Protein AF-A0A7K5PH58-F1 (afdb_monomer_lite)

Secondary structure (DSSP, 8-state):
--HHHHHHHHHHHHHHHHTTSHHHHHHHHHHHHHT-HHHHHIIIIITS-TT------GGG---HHHHHHHHHTT--HHHHHHHHHHHHHHHHHHHHHHS-TT---

Radius of gyration: 20.83 Å; chains: 1; bounding box: 38×34×70 Å

Foldseek 3Di:
DPPVVVVVVVVCVVVVVVPPPDVVVVVVVVVCVCVPPVNCCVQVPVLDPPPDDFDDDPLLDDDVVNLVVVVVVVDDPVNSVVSVVVSVVVVVVSVVVVDDPPRPD

InterPro domains:
  IPR020415 Interleukin-34 [PF15036] (19-105)
  IPR020415 Interleukin-34 [PR01938] (24-43)
  IPR020415 Interleukin-34 [PR01938] (48-66)
  IPR020415 Interleukin-34 [PR01938] (90-105)
  IPR020415 Interleukin-34 [PTHR28606] (1-105)
  IPR038328 Interleukin-34 superfamily [G3DSA:1.20.1250.80] (13-105)

Organism: NCBI:txid107208

Structure (mmCIF, N/CA/C/O backbone):
data_AF-A0A7K5PH58-F1
#
_entry.id   AF-A0A7K5PH58-F1
#
loop_
_atom_site.group_PDB
_atom_site.id
_atom_site.type_symbol
_atom_site.label_atom_id
_atom_site.label_alt_id
_atom_site.label_comp_id
_atom_site.label_asym_id
_atom_site.label_entity_id
_atom_site.label_seq_id
_atom_site.pdbx_PDB_ins_code
_atom_site.Cartn_x
_atom_site.Cartn_y
_atom_site.Cartn_z
_atom_site.occupancy
_atom_site.B_iso_or_equiv
_atom_site.auth_seq_id
_atom_site.auth_comp_id
_atom_site.auth_asym_id
_atom_site.auth_atom_id
_atom_site.pdbx_PDB_model_num
ATOM 1 N N . MET A 1 1 ? -12.203 18.026 51.870 1.00 50.50 1 MET A N 1
ATOM 2 C CA . MET A 1 1 ? -11.053 17.715 50.987 1.00 50.50 1 MET A CA 1
ATOM 3 C C . MET A 1 1 ? -11.442 16.857 49.762 1.00 50.50 1 MET A C 1
ATOM 5 O O . MET A 1 1 ? -10.628 16.077 49.297 1.00 50.50 1 MET A O 1
ATOM 9 N N . GLN A 1 2 ? -12.648 16.989 49.186 1.00 56.66 2 GLN A N 1
ATOM 10 C CA . GLN A 1 2 ? -13.080 16.166 48.029 1.00 56.66 2 GLN A CA 1
ATOM 11 C C . GLN A 1 2 ? -13.274 16.959 46.727 1.00 56.66 2 GLN A C 1
ATOM 13 O O . GLN A 1 2 ? -13.172 16.394 45.645 1.00 56.66 2 GLN A O 1
ATOM 18 N N . GLN A 1 3 ? -13.481 18.276 46.808 1.00 54.94 3 GLN A N 1
ATOM 19 C CA . GLN A 1 3 ? -13.825 19.103 45.645 1.00 54.94 3 GLN A CA 1
ATOM 20 C C . GLN A 1 3 ? -12.635 19.372 44.704 1.00 54.94 3 GLN A C 1
ATOM 22 O O . GLN A 1 3 ? -12.817 19.482 43.497 1.00 54.94 3 GLN A O 1
ATOM 27 N N . GLY A 1 4 ? -11.410 19.418 45.243 1.00 58.72 4 GLY A N 1
ATOM 28 C CA . GLY A 1 4 ? -10.192 19.640 44.453 1.00 58.72 4 GLY A CA 1
ATOM 29 C C . GLY A 1 4 ? -9.785 18.435 43.601 1.00 58.72 4 GLY A C 1
ATOM 30 O O . GLY A 1 4 ? -9.322 18.608 42.480 1.00 58.72 4 GLY A O 1
ATOM 31 N N . TYR A 1 5 ? -10.026 17.212 44.085 1.00 66.12 5 TYR A N 1
ATOM 32 C CA . TYR A 1 5 ? -9.691 15.987 43.350 1.00 66.12 5 TYR A CA 1
ATOM 33 C C . TYR A 1 5 ? -10.565 15.794 42.110 1.00 66.12 5 TYR A C 1
ATOM 35 O O . TYR A 1 5 ? -10.058 15.378 41.075 1.00 66.12 5 TYR A O 1
ATOM 43 N N . ALA A 1 6 ? -11.851 16.150 42.183 1.00 70.50 6 ALA A N 1
ATOM 44 C CA . ALA A 1 6 ? -12.752 16.083 41.034 1.00 70.50 6 ALA A CA 1
ATOM 45 C C . ALA A 1 6 ? -12.327 17.049 39.914 1.00 70.50 6 ALA A C 1
ATOM 47 O O . ALA A 1 6 ? -12.325 16.676 38.745 1.00 70.50 6 ALA A O 1
ATOM 48 N N . ALA A 1 7 ? -11.898 18.264 40.272 1.00 71.94 7 ALA A N 1
ATOM 49 C CA . ALA A 1 7 ? -11.387 19.234 39.307 1.00 71.94 7 ALA A CA 1
ATOM 50 C C . ALA A 1 7 ? -10.081 18.755 38.652 1.00 71.94 7 ALA A C 1
ATOM 52 O O . ALA A 1 7 ? -9.943 18.833 37.435 1.00 71.94 7 ALA A O 1
ATOM 53 N N . VAL A 1 8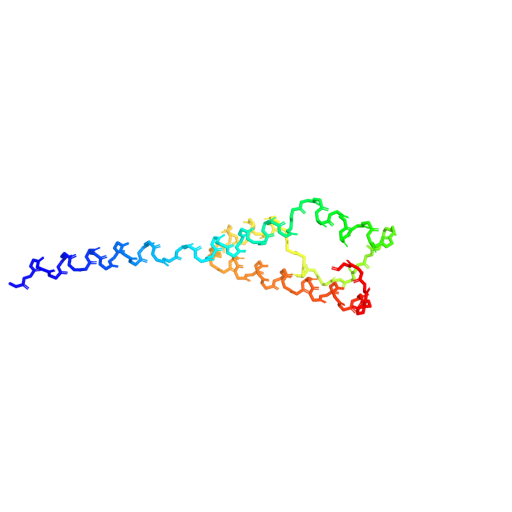 ? -9.156 18.193 39.438 1.00 74.62 8 VAL A N 1
ATOM 54 C CA . VAL A 1 8 ? -7.898 17.628 38.922 1.00 74.62 8 VAL A CA 1
ATOM 55 C C . VAL A 1 8 ? -8.158 16.430 38.004 1.00 74.62 8 VAL A C 1
ATOM 57 O O . VAL A 1 8 ? -7.562 16.347 36.936 1.00 74.62 8 VAL A O 1
ATOM 60 N N . LEU A 1 9 ? -9.085 15.539 38.364 1.00 75.25 9 LEU A N 1
ATOM 61 C CA . LEU A 1 9 ? -9.471 14.401 37.524 1.00 75.25 9 LEU A CA 1
ATOM 62 C C . LEU A 1 9 ? -10.146 14.844 36.221 1.00 75.25 9 LEU A C 1
ATOM 64 O O . LEU A 1 9 ? -9.836 14.288 35.173 1.00 75.25 9 LEU A O 1
ATOM 68 N N . CYS A 1 10 ? -11.005 15.867 36.253 1.00 71.00 10 CYS A N 1
ATOM 69 C CA . CYS A 1 10 ? -11.586 16.448 35.040 1.00 71.00 10 CYS A CA 1
ATOM 70 C C . CYS A 1 10 ? -10.519 17.077 34.140 1.00 71.00 10 CYS A C 1
ATOM 72 O O . CYS A 1 10 ? -10.543 16.865 32.934 1.00 71.00 10 CYS A O 1
ATOM 74 N N . VAL A 1 11 ? -9.563 17.815 34.708 1.00 70.88 11 VAL A N 1
ATOM 75 C CA . VAL A 1 11 ? -8.471 18.425 33.936 1.00 70.88 11 VAL A CA 1
ATOM 76 C C . VAL A 1 11 ? -7.574 17.351 33.319 1.00 70.88 11 VAL A C 1
ATOM 78 O O . VAL A 1 11 ? -7.236 17.450 32.145 1.00 70.88 11 VAL A O 1
ATOM 81 N N . LEU A 1 12 ? -7.247 16.287 34.057 1.00 68.69 12 LEU A N 1
ATOM 82 C CA . LEU A 1 12 ? -6.479 15.156 33.529 1.00 68.69 12 LEU A CA 1
ATOM 83 C C . LEU A 1 12 ? -7.251 14.372 32.460 1.00 68.69 12 LEU A C 1
ATOM 85 O O . LEU A 1 12 ? -6.652 13.946 31.478 1.00 68.69 12 LEU A O 1
ATOM 89 N N . ALA A 1 13 ? -8.568 14.214 32.610 1.00 67.94 13 ALA A N 1
ATOM 90 C CA . ALA A 1 13 ? -9.412 13.567 31.609 1.00 67.94 13 ALA A CA 1
ATOM 91 C C . ALA A 1 13 ? -9.521 14.401 30.323 1.00 67.94 13 ALA A C 1
ATOM 93 O O . ALA A 1 13 ? -9.418 13.848 29.234 1.00 67.94 13 ALA A O 1
ATOM 94 N N . VAL A 1 14 ? -9.670 15.725 30.437 1.00 62.28 14 VAL A N 1
ATOM 95 C CA . VAL A 1 14 ? -9.728 16.647 29.289 1.00 62.28 14 VAL A CA 1
ATOM 96 C C . VAL A 1 14 ? -8.371 16.730 28.583 1.00 62.28 14 VAL A C 1
ATOM 98 O O . VAL A 1 14 ? -8.311 16.610 27.364 1.00 62.28 14 VAL A O 1
ATOM 101 N N . LEU A 1 15 ? -7.268 16.847 29.328 1.00 58.12 15 LEU A N 1
ATOM 102 C CA . LEU A 1 15 ? -5.917 16.865 28.751 1.00 58.12 15 LEU A CA 1
ATOM 103 C C . LEU A 1 15 ? -5.516 15.510 28.148 1.00 58.12 15 LEU A C 1
ATOM 105 O O . LEU A 1 15 ? -4.848 15.471 27.118 1.00 58.12 15 LEU A O 1
ATOM 109 N N . GLY A 1 16 ? -5.940 14.399 28.755 1.00 56.94 16 GLY A N 1
ATOM 110 C CA . GLY A 1 16 ? -5.709 13.053 28.226 1.00 56.94 16 GLY A CA 1
ATOM 111 C C . GLY A 1 16 ? -6.487 12.762 26.940 1.00 56.94 16 GLY A C 1
ATOM 112 O O . GLY A 1 16 ? -6.013 11.989 26.110 1.00 56.94 16 GLY A O 1
ATOM 113 N N . LEU A 1 17 ? -7.647 13.402 26.747 1.00 53.12 17 LEU A N 1
ATOM 114 C CA . LEU A 1 17 ? -8.467 13.255 25.541 1.00 53.12 17 LEU A CA 1
ATOM 115 C C . LEU A 1 17 ? -7.890 14.036 24.346 1.00 53.12 17 LEU A C 1
ATOM 117 O O . LEU A 1 17 ? -7.935 13.547 2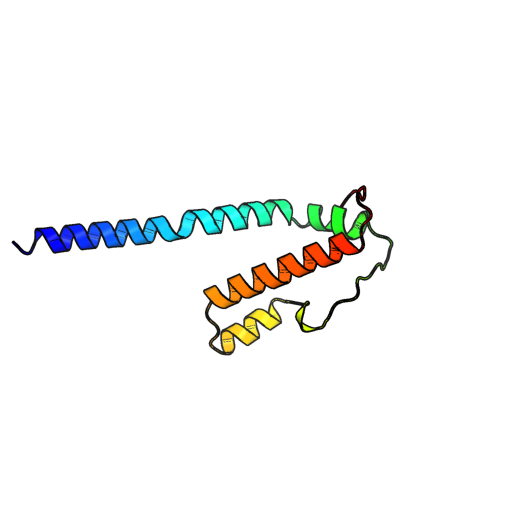3.221 1.00 53.12 17 LEU A O 1
ATOM 121 N N . GLU A 1 18 ? -7.287 15.202 24.596 1.00 48.66 18 GLU A N 1
ATOM 122 C CA . GLU A 1 18 ? -6.634 16.036 23.571 1.00 48.66 18 GLU A CA 1
ATOM 123 C C . GLU A 1 18 ? -5.261 15.482 23.135 1.00 48.66 18 GLU A C 1
ATOM 125 O O . GLU A 1 18 ? -4.853 15.627 21.983 1.00 48.66 18 GLU A O 1
ATOM 130 N N . ALA A 1 19 ? -4.539 14.795 24.028 1.00 50.72 19 ALA A N 1
ATOM 131 C CA . ALA A 1 19 ? -3.186 14.302 23.753 1.00 50.72 19 ALA A CA 1
ATOM 132 C C . ALA A 1 19 ? -3.124 12.990 22.940 1.00 50.72 19 ALA A C 1
ATOM 134 O O . ALA A 1 19 ? -2.050 12.619 22.467 1.00 50.72 19 ALA A O 1
ATOM 135 N N . ALA A 1 20 ? -4.242 12.279 22.760 1.00 50.78 20 ALA A N 1
ATOM 136 C CA . ALA A 1 20 ? -4.247 10.929 22.182 1.00 50.78 20 ALA A CA 1
ATOM 137 C C . ALA A 1 20 ? -4.429 10.863 20.650 1.00 50.78 20 ALA A C 1
ATOM 139 O O . ALA A 1 20 ? -4.352 9.779 20.080 1.00 50.78 20 ALA A O 1
ATOM 140 N N . ALA A 1 21 ? -4.660 11.987 19.964 1.00 53.84 21 ALA A N 1
ATOM 141 C CA . ALA A 1 21 ? -4.982 12.008 18.530 1.00 53.84 21 ALA A CA 1
ATOM 142 C C . ALA A 1 21 ? -4.016 12.748 17.568 1.00 53.84 21 ALA A C 1
ATOM 144 O O . ALA A 1 21 ? -4.083 12.451 16.370 1.00 53.84 21 ALA A O 1
ATOM 145 N N . PRO A 1 22 ? -3.130 13.686 17.977 1.00 59.16 22 PRO A N 1
ATOM 146 C CA . PRO A 1 22 ? -2.409 14.497 16.992 1.00 59.16 22 PRO A CA 1
ATOM 147 C C . PRO A 1 22 ? -1.349 13.703 16.208 1.00 59.16 22 PRO A C 1
ATOM 149 O O . PRO A 1 22 ? -1.224 13.894 14.999 1.00 59.16 22 PRO A O 1
ATOM 152 N N . GLY A 1 23 ? -0.648 12.759 16.848 1.00 72.31 23 GLY A N 1
ATOM 153 C CA . GLY A 1 23 ? 0.456 12.026 16.210 1.00 72.31 23 GLY A CA 1
ATOM 154 C C . GLY A 1 23 ? 0.023 11.051 15.105 1.00 72.31 23 GLY A C 1
ATOM 155 O O . GLY A 1 23 ? 0.649 10.988 14.050 1.00 72.31 2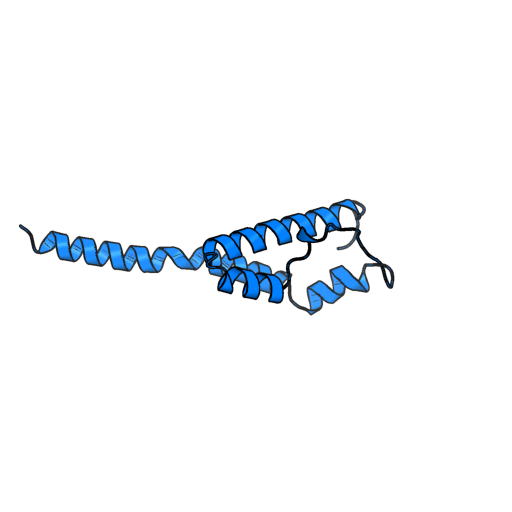3 GLY A O 1
ATOM 156 N N . GLU A 1 24 ? -1.074 10.310 15.297 1.00 81.44 24 GLU A N 1
ATOM 157 C CA . GLU A 1 24 ? -1.552 9.337 14.296 1.00 81.44 24 GLU A CA 1
ATOM 158 C C . GLU A 1 24 ? -2.084 10.027 13.029 1.00 81.44 24 GLU A C 1
ATOM 160 O O . GLU A 1 24 ? -1.846 9.578 11.902 1.00 81.44 24 GLU A O 1
ATOM 165 N N . CYS A 1 25 ? -2.780 11.154 13.198 1.00 87.31 25 CYS A N 1
ATOM 166 C CA . CYS A 1 25 ? -3.276 11.959 12.086 1.00 87.31 25 CYS A CA 1
ATOM 167 C C . CYS A 1 25 ? -2.129 12.610 11.302 1.00 87.31 25 CYS A C 1
ATOM 169 O O . CYS A 1 25 ? -2.183 12.672 10.077 1.00 87.31 25 CYS A O 1
ATOM 171 N N . GLU A 1 26 ? -1.070 13.055 11.979 1.00 91.75 26 GLU A N 1
ATOM 172 C CA . GLU A 1 26 ? 0.119 13.601 11.321 1.00 91.75 26 GLU A CA 1
ATOM 173 C C . GLU A 1 26 ? 0.835 12.537 10.473 1.00 91.75 26 GLU A C 1
ATOM 175 O O . GLU A 1 26 ? 1.131 12.770 9.300 1.00 91.75 26 GLU A O 1
ATOM 180 N N . LEU A 1 27 ? 1.015 11.326 11.012 1.00 88.44 27 LEU A N 1
ATOM 181 C CA . LEU A 1 27 ? 1.596 10.201 10.270 1.00 88.44 27 LEU A CA 1
ATOM 182 C C . LEU A 1 27 ? 0.752 9.807 9.054 1.00 88.44 27 LEU A C 1
ATOM 184 O O . LEU A 1 27 ? 1.281 9.604 7.958 1.00 88.44 27 LEU A O 1
ATOM 188 N N . THR A 1 28 ? -0.568 9.716 9.215 1.00 89.81 28 THR A N 1
ATOM 189 C CA . THR A 1 28 ? -1.452 9.380 8.090 1.00 89.81 28 THR A CA 1
ATOM 190 C C . THR A 1 28 ? -1.520 10.499 7.052 1.00 89.81 28 THR A C 1
ATOM 192 O O . THR A 1 28 ? -1.622 10.200 5.863 1.00 89.81 28 THR A O 1
ATOM 195 N N . ARG A 1 29 ? -1.356 11.766 7.450 1.00 93.75 29 ARG A N 1
ATOM 196 C CA . ARG A 1 29 ? -1.221 12.901 6.527 1.00 93.75 29 ARG A CA 1
ATOM 197 C C . ARG A 1 29 ? 0.061 12.822 5.699 1.00 93.75 29 ARG A C 1
ATOM 199 O O . ARG A 1 29 ? 0.004 12.992 4.485 1.00 93.75 29 ARG A O 1
ATOM 206 N N . LEU A 1 30 ? 1.194 12.479 6.315 1.00 93.94 30 LEU A N 1
ATOM 207 C CA . LEU A 1 30 ? 2.444 12.240 5.583 1.00 93.94 30 LEU A CA 1
ATOM 208 C C . LEU A 1 30 ? 2.275 11.127 4.540 1.00 93.94 30 LEU A C 1
ATOM 210 O O . LEU A 1 30 ? 2.705 11.272 3.395 1.00 93.94 30 LEU A O 1
ATOM 214 N N . LEU A 1 31 ? 1.608 10.030 4.912 1.00 94.31 31 LEU A N 1
ATOM 215 C CA . LEU A 1 31 ? 1.291 8.953 3.974 1.00 94.31 31 LEU A CA 1
ATOM 216 C C . LEU A 1 31 ? 0.342 9.418 2.871 1.00 94.31 31 LEU A C 1
ATOM 218 O O . LEU A 1 31 ? 0.559 9.073 1.714 1.00 94.31 31 LEU A O 1
ATOM 222 N N . GLN A 1 32 ? -0.673 10.219 3.194 1.00 95.69 32 GLN A N 1
ATOM 223 C CA . GLN A 1 32 ? -1.593 10.781 2.209 1.00 95.69 32 GLN A CA 1
ATOM 224 C C . GLN A 1 32 ? -0.848 11.607 1.157 1.00 95.69 32 GLN A C 1
ATOM 226 O O . GLN A 1 32 ? -1.121 11.443 -0.031 1.00 95.69 32 GLN A O 1
ATOM 231 N N . ASP A 1 33 ? 0.123 12.424 1.570 1.00 95.75 33 ASP A N 1
ATOM 232 C CA . ASP A 1 33 ? 0.936 13.242 0.668 1.00 95.75 33 ASP A CA 1
ATOM 233 C C . ASP A 1 33 ? 1.885 12.397 -0.197 1.00 95.75 33 ASP A C 1
ATOM 235 O O . ASP A 1 33 ? 2.051 12.657 -1.389 1.00 95.75 33 ASP A O 1
ATOM 239 N N . LYS A 1 34 ? 2.472 11.332 0.361 1.00 95.94 34 LYS A N 1
ATOM 240 C CA . LYS A 1 34 ? 3.343 10.411 -0.394 1.00 95.94 34 LYS A CA 1
ATOM 241 C C . LYS A 1 34 ? 2.573 9.477 -1.328 1.00 95.94 34 LYS A C 1
ATOM 243 O O . LYS A 1 34 ? 3.095 9.096 -2.373 1.00 95.94 34 LYS A O 1
ATOM 248 N N . LEU A 1 35 ? 1.339 9.125 -0.974 1.00 96.81 35 LEU A N 1
ATOM 249 C CA . LEU A 1 35 ? 0.478 8.194 -1.706 1.00 96.81 35 LEU A CA 1
ATOM 250 C C . LEU A 1 35 ? -0.611 8.910 -2.517 1.00 96.81 35 LEU A C 1
ATOM 252 O O . LEU A 1 35 ? -1.618 8.297 -2.895 1.00 96.81 35 LEU A O 1
ATOM 256 N N . GLN A 1 36 ? -0.418 10.191 -2.835 1.00 97.88 36 GLN A N 1
ATOM 257 C CA . GLN A 1 36 ? -1.270 10.892 -3.792 1.00 97.88 36 GLN A CA 1
ATOM 258 C C . GLN A 1 36 ? -1.324 10.136 -5.126 1.00 97.88 36 GLN A C 1
ATOM 260 O O . GLN A 1 36 ? -0.412 9.389 -5.493 1.00 97.88 36 GLN A O 1
ATOM 265 N N . TYR A 1 37 ? -2.430 10.301 -5.853 1.00 97.94 37 TYR A N 1
ATOM 266 C CA . TYR A 1 37 ? -2.674 9.557 -7.090 1.00 97.94 37 TYR A CA 1
ATOM 267 C C . TYR A 1 37 ? -1.537 9.721 -8.106 1.00 97.94 37 TYR A C 1
ATOM 269 O O . TYR A 1 37 ? -1.074 8.725 -8.654 1.00 97.94 37 TYR A O 1
ATOM 277 N N . GLU A 1 38 ? -1.046 10.944 -8.306 1.00 98.00 38 GLU A N 1
ATOM 278 C CA . GLU A 1 38 ? 0.035 11.230 -9.256 1.00 98.00 38 GLU A CA 1
ATOM 279 C C . GLU A 1 38 ? 1.340 10.517 -8.885 1.00 98.00 38 GLU A C 1
ATOM 281 O O . GLU A 1 38 ? 1.998 9.940 -9.752 1.00 98.00 38 GLU A O 1
ATOM 286 N N . MET A 1 39 ? 1.672 10.475 -7.590 1.00 98.12 39 MET A N 1
ATOM 287 C CA . MET A 1 39 ? 2.842 9.756 -7.081 1.00 98.12 39 MET A CA 1
ATOM 288 C C . MET A 1 39 ? 2.699 8.254 -7.329 1.00 98.12 39 MET A C 1
ATOM 290 O O . MET A 1 39 ? 3.591 7.633 -7.907 1.00 98.12 39 MET A O 1
ATOM 294 N N . ARG A 1 40 ? 1.542 7.670 -6.990 1.00 97.94 40 ARG A N 1
ATOM 295 C CA . ARG A 1 40 ? 1.267 6.249 -7.256 1.00 97.94 40 ARG A CA 1
ATOM 296 C C . ARG A 1 40 ? 1.312 5.927 -8.747 1.00 97.94 40 ARG A C 1
ATOM 298 O O . ARG A 1 40 ? 1.900 4.924 -9.128 1.00 97.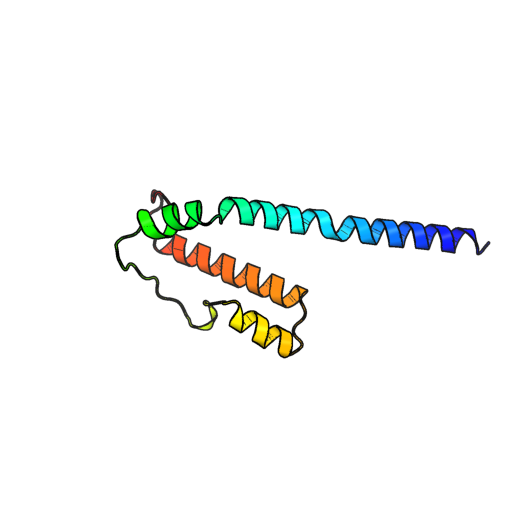94 40 ARG A O 1
ATOM 305 N N . LEU A 1 41 ? 0.740 6.776 -9.597 1.00 98.31 41 LEU A N 1
ATOM 306 C CA . LEU A 1 41 ? 0.743 6.579 -11.045 1.00 98.31 41 LEU A CA 1
ATOM 307 C C . LEU A 1 41 ? 2.169 6.609 -11.613 1.00 98.31 41 LEU A C 1
ATOM 309 O O . LEU A 1 41 ? 2.543 5.751 -12.410 1.00 98.31 41 LEU A O 1
ATOM 313 N N . LYS A 1 42 ? 2.987 7.570 -11.181 1.00 97.94 42 LYS A N 1
ATOM 314 C CA . LYS A 1 42 ? 4.374 7.691 -11.630 1.00 97.94 42 LYS A CA 1
ATOM 315 C C . LYS A 1 42 ? 5.214 6.490 -11.193 1.00 97.94 42 LYS A C 1
ATOM 317 O O . LYS A 1 42 ? 5.767 5.797 -12.042 1.00 97.94 42 LYS A O 1
ATOM 322 N N . TYR A 1 43 ? 5.274 6.227 -9.890 1.00 97.75 43 TYR A N 1
ATOM 323 C CA . TYR A 1 43 ? 6.201 5.242 -9.338 1.00 97.75 43 TYR A CA 1
ATOM 324 C C . TYR A 1 43 ? 5.709 3.800 -9.484 1.00 97.75 43 TYR A C 1
ATOM 326 O O . TYR A 1 43 ? 6.532 2.922 -9.693 1.00 97.75 43 TYR A O 1
ATOM 334 N N . MET A 1 44 ? 4.400 3.529 -9.441 1.00 97.69 44 MET A N 1
ATOM 335 C CA . MET A 1 44 ? 3.862 2.155 -9.478 1.00 97.69 44 MET A CA 1
ATOM 336 C C . MET A 1 44 ? 3.259 1.749 -10.831 1.00 97.69 44 MET A C 1
ATOM 338 O O . MET A 1 44 ? 2.794 0.622 -10.970 1.00 97.69 44 MET A O 1
ATOM 342 N N . LYS A 1 45 ? 3.240 2.642 -11.832 1.00 97.56 45 LYS A N 1
ATOM 343 C CA . LYS A 1 45 ? 2.797 2.309 -13.199 1.00 97.56 45 LYS A CA 1
ATOM 344 C C . LYS A 1 45 ? 3.809 2.724 -14.260 1.00 97.56 45 LYS A C 1
ATOM 346 O O . LYS A 1 45 ? 4.246 1.875 -15.018 1.00 97.56 45 LYS A O 1
ATOM 351 N N . HIS A 1 46 ? 4.186 4.001 -14.337 1.00 98.06 46 HIS A N 1
ATOM 352 C CA . HIS A 1 46 ? 5.047 4.475 -15.435 1.00 98.06 46 HIS A CA 1
ATOM 353 C C . HIS A 1 46 ? 6.476 3.928 -15.380 1.00 98.06 46 HIS A C 1
ATOM 355 O O . HIS A 1 46 ? 7.110 3.786 -16.419 1.00 98.06 46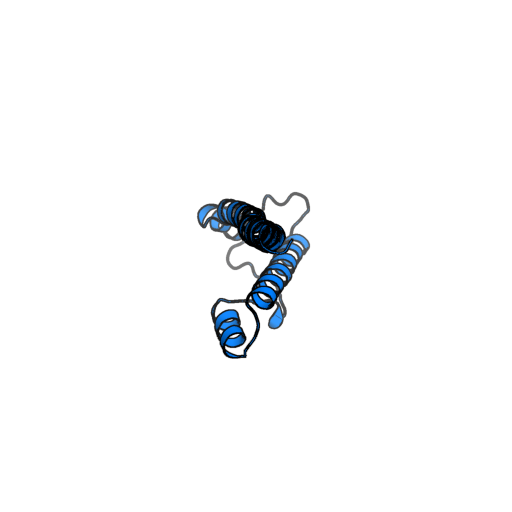 HIS A O 1
ATOM 361 N N . TYR A 1 47 ? 6.986 3.643 -14.183 1.00 98.06 47 TYR A N 1
ATOM 362 C CA . TYR A 1 47 ? 8.325 3.079 -14.000 1.00 98.06 47 TYR A CA 1
ATOM 363 C C . TYR A 1 47 ? 8.362 1.549 -14.077 1.00 98.06 47 TYR A C 1
ATOM 365 O O . TYR A 1 47 ? 9.440 0.969 -14.043 1.00 98.06 47 TYR A O 1
ATOM 373 N N . PHE A 1 48 ? 7.207 0.900 -14.224 1.00 97.94 48 PHE A N 1
ATOM 374 C CA . PHE A 1 48 ? 7.103 -0.545 -14.387 1.00 97.94 48 PHE A CA 1
ATOM 375 C C . PHE A 1 48 ? 6.789 -0.909 -15.847 1.00 97.94 48 PHE A C 1
ATOM 377 O O . PHE A 1 48 ? 6.170 -0.115 -16.561 1.00 97.94 48 PHE A O 1
ATOM 384 N N . PRO A 1 49 ? 7.178 -2.111 -16.313 1.00 97.56 49 PRO A N 1
ATOM 385 C CA . PRO A 1 49 ? 6.731 -2.621 -17.604 1.00 97.56 49 PRO A CA 1
ATOM 386 C C . PRO A 1 49 ? 5.200 -2.683 -17.702 1.00 97.56 49 PRO A C 1
ATOM 388 O O . PRO A 1 49 ? 4.501 -2.866 -16.702 1.00 97.56 49 PRO A O 1
ATOM 391 N N . ILE A 1 50 ? 4.676 -2.565 -18.925 1.00 97.38 50 ILE A N 1
ATOM 392 C CA . ILE A 1 50 ? 3.239 -2.716 -19.189 1.00 97.38 50 ILE A CA 1
ATOM 393 C C . ILE A 1 50 ? 2.797 -4.118 -18.745 1.00 97.38 50 ILE A C 1
ATOM 395 O O . ILE A 1 50 ? 3.481 -5.099 -19.027 1.00 97.38 50 ILE A O 1
ATOM 399 N N . ASP A 1 51 ? 1.673 -4.181 -18.027 1.00 96.88 51 ASP A N 1
ATOM 400 C CA . ASP A 1 51 ? 1.079 -5.402 -17.463 1.00 96.88 51 ASP A CA 1
ATOM 401 C C . ASP A 1 51 ? 1.998 -6.197 -16.517 1.00 96.88 51 ASP A C 1
ATOM 403 O O . ASP A 1 51 ? 1.806 -7.393 -16.298 1.00 96.88 51 ASP A O 1
ATOM 407 N N . TYR A 1 52 ? 2.984 -5.533 -15.906 1.00 97.06 52 TYR A N 1
ATOM 408 C CA . TYR A 1 52 ? 3.798 -6.143 -14.862 1.00 97.06 52 TYR A CA 1
ATOM 409 C C . TYR A 1 52 ? 2.955 -6.494 -13.626 1.00 97.06 52 TYR A C 1
ATOM 411 O O . TYR A 1 52 ? 2.179 -5.678 -13.124 1.00 97.06 52 TYR A O 1
ATOM 419 N N . THR A 1 53 ? 3.145 -7.705 -13.098 1.00 96.62 53 THR A N 1
ATOM 420 C CA . THR A 1 53 ? 2.425 -8.212 -11.920 1.00 96.62 53 THR A CA 1
ATOM 421 C C . THR A 1 53 ? 3.380 -8.818 -10.902 1.00 96.62 53 THR A C 1
ATOM 423 O O . THR A 1 53 ? 4.340 -9.488 -11.281 1.00 96.62 53 THR A O 1
ATOM 426 N N . VAL A 1 54 ? 3.053 -8.676 -9.617 1.00 95.44 54 VAL A N 1
ATOM 427 C CA . VAL A 1 54 ? 3.760 -9.325 -8.505 1.00 95.44 54 VAL A CA 1
ATOM 428 C C . VAL A 1 54 ? 2.882 -10.430 -7.924 1.00 95.44 54 VAL A C 1
ATOM 430 O O . VAL A 1 54 ? 1.693 -10.224 -7.689 1.00 95.44 54 VAL A O 1
ATOM 433 N N . GLN A 1 55 ? 3.468 -11.606 -7.697 1.00 95.31 55 GLN A N 1
ATOM 434 C CA . GLN A 1 55 ? 2.770 -12.744 -7.097 1.00 95.31 55 GLN A CA 1
ATOM 435 C C . GLN A 1 55 ? 2.651 -12.564 -5.580 1.00 95.31 55 GLN A C 1
ATOM 437 O O . GLN A 1 55 ? 3.667 -12.403 -4.891 1.00 95.31 55 GLN A O 1
ATOM 442 N N . VAL A 1 56 ? 1.414 -12.629 -5.084 1.00 95.12 56 VAL A N 1
ATOM 443 C CA . VAL A 1 56 ? 1.039 -12.456 -3.674 1.00 95.12 56 VAL A CA 1
ATOM 444 C C . VAL A 1 56 ? 0.009 -13.508 -3.260 1.00 95.12 56 VAL A C 1
ATOM 446 O O . VAL A 1 56 ? -0.752 -14.012 -4.089 1.00 95.12 56 VAL A O 1
ATOM 449 N N . GLN A 1 57 ? -0.022 -13.833 -1.976 1.00 95.19 57 GLN A N 1
ATOM 450 C CA . GLN A 1 57 ? -1.050 -14.644 -1.339 1.00 95.19 57 GLN A CA 1
ATOM 451 C C . GLN A 1 57 ? -2.359 -13.858 -1.235 1.00 95.19 57 GLN A C 1
ATOM 453 O O . GLN A 1 57 ? -2.392 -12.626 -1.279 1.00 95.19 57 GLN A O 1
ATOM 458 N N . TYR A 1 58 ? -3.466 -14.579 -1.089 1.00 95.69 58 TYR A N 1
ATOM 459 C CA . TYR A 1 58 ? -4.792 -13.971 -1.069 1.00 95.69 58 TYR A CA 1
ATOM 460 C C . TYR A 1 58 ? -4.966 -12.997 0.109 1.00 95.69 58 TYR A C 1
ATOM 462 O O . TYR A 1 58 ? -5.541 -11.918 -0.040 1.00 95.69 58 TYR A O 1
ATOM 470 N N . GLU A 1 59 ? -4.414 -13.350 1.267 1.00 94.19 59 GLU A N 1
ATOM 471 C CA . GLU A 1 59 ? -4.468 -12.583 2.512 1.00 94.19 59 GLU A CA 1
ATOM 472 C C . GLU A 1 59 ? -3.642 -11.289 2.454 1.00 94.19 59 GLU A C 1
ATOM 474 O O . GLU A 1 59 ? -3.907 -10.358 3.214 1.00 94.19 59 GLU A O 1
ATOM 479 N N . GLU A 1 60 ? -2.690 -11.193 1.522 1.00 94.56 60 GLU A N 1
ATOM 480 C CA . GLU A 1 60 ? -1.865 -9.998 1.304 1.00 94.56 60 GLU A CA 1
ATOM 481 C C . GLU A 1 60 ? -2.624 -8.905 0.526 1.00 94.56 60 GLU A C 1
ATOM 483 O O . GLU A 1 60 ? -2.145 -7.780 0.384 1.00 94.56 60 GLU A O 1
ATOM 488 N N . VAL A 1 61 ? -3.839 -9.199 0.044 1.00 97.00 61 VAL A N 1
ATOM 489 C CA . VAL A 1 61 ? -4.686 -8.248 -0.683 1.00 97.00 61 VAL A CA 1
ATOM 490 C C . VAL A 1 61 ? -5.788 -7.703 0.225 1.00 97.00 61 VAL A C 1
ATOM 492 O O . VAL A 1 61 ? -6.877 -8.269 0.348 1.00 97.00 61 VAL A O 1
ATOM 495 N N . LEU A 1 62 ? -5.539 -6.532 0.812 1.00 97.94 62 LEU A N 1
ATOM 496 C CA . LEU A 1 62 ? -6.501 -5.840 1.672 1.00 97.94 62 LEU A CA 1
ATOM 497 C C . LEU A 1 62 ? -7.224 -4.706 0.928 1.00 97.94 62 LEU A C 1
ATOM 499 O O . LEU A 1 62 ? -6.644 -3.666 0.622 1.00 97.94 62 LEU A O 1
ATOM 503 N N . ARG A 1 63 ? -8.522 -4.888 0.657 1.00 97.94 63 ARG A N 1
ATOM 504 C CA . ARG A 1 63 ? -9.396 -3.896 0.003 1.00 97.94 63 ARG A CA 1
ATOM 505 C C . ARG A 1 63 ? -10.423 -3.312 0.981 1.00 97.94 63 ARG A C 1
ATOM 507 O O . ARG A 1 63 ? -10.701 -3.923 2.015 1.00 97.94 63 ARG A O 1
ATOM 514 N N . PRO A 1 64 ? -11.083 -2.187 0.635 1.00 97.44 64 PRO A N 1
ATOM 515 C CA . PRO A 1 64 ? -12.156 -1.633 1.461 1.00 97.44 64 PRO A CA 1
ATOM 516 C C . PRO A 1 64 ? -13.272 -2.638 1.793 1.00 97.44 64 PRO A C 1
ATOM 518 O O . PRO A 1 64 ? -13.767 -2.641 2.914 1.00 97.44 64 PRO A O 1
ATOM 521 N N . SER A 1 65 ? -13.615 -3.555 0.879 1.00 96.94 65 SER A N 1
ATOM 522 C CA . SER A 1 65 ? -14.606 -4.614 1.134 1.00 96.94 65 SER A CA 1
ATOM 523 C C . SER A 1 65 ? -14.183 -5.588 2.241 1.00 96.94 65 SER A C 1
ATOM 525 O O . SER A 1 65 ? -15.028 -6.021 3.026 1.00 96.94 65 SER A O 1
ATOM 527 N N . ASN A 1 66 ? -12.887 -5.909 2.345 1.00 97.31 66 ASN A N 1
ATOM 528 C CA . ASN A 1 66 ? -12.354 -6.731 3.432 1.00 97.31 66 ASN A CA 1
ATOM 529 C C . ASN A 1 66 ? -12.538 -6.013 4.774 1.00 97.31 66 ASN A C 1
ATOM 531 O O . ASN A 1 66 ? -13.021 -6.621 5.728 1.00 97.31 66 ASN A O 1
ATOM 535 N N . ILE A 1 67 ? -12.222 -4.713 4.818 1.00 97.25 67 ILE A N 1
ATOM 536 C CA . ILE A 1 67 ? -12.392 -3.870 6.008 1.00 97.25 67 ILE A CA 1
ATOM 537 C C . ILE A 1 67 ? -13.863 -3.799 6.420 1.00 97.25 67 ILE A C 1
ATOM 539 O O . ILE A 1 67 ? -14.178 -4.062 7.576 1.00 97.25 67 ILE A O 1
ATOM 543 N N . THR A 1 68 ? -14.776 -3.518 5.485 1.00 97.12 68 THR A N 1
ATOM 544 C CA . THR A 1 68 ? -16.219 -3.470 5.769 1.00 97.12 68 THR A CA 1
ATOM 545 C C . THR A 1 68 ? -16.727 -4.796 6.333 1.00 97.12 68 THR A C 1
ATOM 547 O O . THR A 1 68 ? -17.463 -4.805 7.317 1.00 97.12 68 THR A O 1
ATOM 550 N N . ARG A 1 69 ? -16.303 -5.930 5.760 1.00 97.38 69 ARG A N 1
ATOM 551 C CA . ARG A 1 69 ? -16.695 -7.258 6.24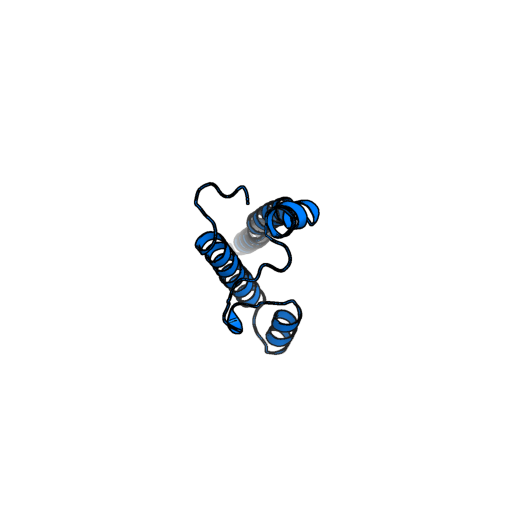6 1.00 97.38 69 ARG A CA 1
ATOM 552 C C . ARG A 1 69 ? -16.202 -7.521 7.670 1.00 97.38 69 ARG A C 1
ATOM 554 O O . ARG A 1 69 ? -16.967 -8.024 8.485 1.00 97.38 69 ARG A O 1
ATOM 561 N N . LEU A 1 70 ? -14.950 -7.178 7.972 1.00 97.00 70 LEU A N 1
ATOM 562 C CA . LEU A 1 70 ? -14.363 -7.372 9.302 1.00 97.00 70 LEU A CA 1
ATOM 563 C C . LEU A 1 70 ? -14.988 -6.443 10.349 1.00 97.00 70 LEU A C 1
ATOM 565 O O . LEU A 1 70 ? -15.299 -6.891 11.449 1.00 97.00 70 LEU A O 1
ATOM 569 N N . ARG A 1 71 ? -15.251 -5.182 9.988 1.00 95.44 71 ARG A N 1
ATOM 570 C CA . ARG A 1 71 ? -15.968 -4.224 10.841 1.00 95.44 71 ARG A CA 1
ATOM 571 C C . ARG A 1 71 ? -17.352 -4.750 11.230 1.00 95.44 71 ARG A C 1
ATOM 573 O O . ARG A 1 71 ? -17.719 -4.705 12.399 1.00 95.44 71 ARG A O 1
ATOM 580 N N . ASN A 1 72 ? -18.088 -5.321 10.274 1.00 95.38 72 ASN A N 1
ATOM 581 C CA . ASN A 1 72 ? -19.389 -5.947 10.538 1.00 95.38 72 ASN A CA 1
ATOM 582 C C . ASN A 1 72 ? -19.277 -7.210 11.415 1.00 95.38 72 ASN A C 1
ATOM 584 O O . ASN A 1 72 ? -20.239 -7.585 12.077 1.00 95.38 72 ASN A O 1
ATOM 588 N N . GLY A 1 73 ? -18.107 -7.852 11.435 1.00 89.06 73 GLY A N 1
ATOM 589 C CA . GLY A 1 73 ? -17.788 -9.029 12.244 1.00 89.06 73 GLY A CA 1
ATOM 590 C C . GLY A 1 73 ? -17.260 -8.720 13.647 1.00 89.06 73 GLY A C 1
ATOM 591 O O . GLY A 1 73 ? -16.605 -9.578 14.227 1.00 89.06 73 GLY A O 1
ATOM 592 N N . THR A 1 74 ? -17.518 -7.527 14.198 1.00 91.94 74 THR A N 1
ATOM 593 C CA . THR A 1 74 ? -17.116 -7.077 15.553 1.00 91.94 74 THR A CA 1
ATOM 594 C C . THR A 1 74 ? -15.621 -6.797 15.769 1.00 91.94 74 THR A C 1
ATOM 596 O O . THR A 1 74 ? -15.181 -6.619 16.904 1.00 91.94 74 THR A O 1
ATOM 599 N N . VAL A 1 75 ? -14.824 -6.687 14.700 1.00 96.94 75 VAL A N 1
ATOM 600 C CA . VAL A 1 75 ? -13.410 -6.286 14.809 1.00 96.94 75 VAL A CA 1
ATOM 601 C C . VAL A 1 75 ? -13.307 -4.796 15.157 1.00 96.94 75 VAL A C 1
ATOM 603 O O . VAL A 1 75 ? -13.960 -3.960 14.534 1.00 96.94 75 VAL A O 1
ATOM 606 N N . SER A 1 76 ? -12.472 -4.452 16.143 1.00 96.69 76 SER A N 1
ATOM 607 C CA . SER A 1 76 ? -12.289 -3.066 16.587 1.00 96.69 76 SER A CA 1
ATOM 608 C C . SER A 1 76 ? -11.560 -2.205 15.549 1.00 96.69 76 SER A C 1
ATOM 610 O O . SER A 1 76 ? -10.712 -2.689 14.800 1.00 96.69 76 SER A O 1
ATOM 612 N N . GLU A 1 77 ? -11.819 -0.893 15.545 1.00 95.06 77 GLU A N 1
ATOM 613 C CA . GLU A 1 77 ? -11.122 0.045 14.649 1.00 95.06 77 GLU A CA 1
ATOM 614 C C . GLU A 1 77 ? -9.601 0.034 14.849 1.00 95.06 77 GLU A C 1
ATOM 616 O O . GLU A 1 77 ? -8.854 0.106 13.877 1.00 95.06 77 GLU A O 1
ATOM 621 N N . ALA A 1 78 ? -9.131 -0.110 16.092 1.00 94.31 78 ALA A N 1
ATOM 622 C CA . ALA A 1 78 ? -7.703 -0.222 16.386 1.00 94.31 78 ALA A CA 1
ATOM 623 C C . ALA A 1 78 ? -7.083 -1.467 15.727 1.00 94.31 78 ALA A C 1
ATOM 625 O O . ALA A 1 78 ? -6.026 -1.374 15.104 1.00 94.31 78 ALA A O 1
ATOM 626 N N . ALA A 1 79 ? -7.769 -2.614 15.785 1.00 96.75 79 ALA A N 1
ATOM 627 C CA . ALA A 1 79 ? -7.320 -3.837 15.125 1.00 96.75 79 ALA A CA 1
ATOM 628 C C . ALA A 1 79 ? -7.359 -3.714 13.592 1.00 96.75 79 ALA A C 1
ATOM 630 O O . ALA A 1 79 ? -6.441 -4.179 12.919 1.00 96.75 79 ALA A O 1
ATOM 631 N N . LEU A 1 80 ? -8.370 -3.042 13.029 1.00 97.44 80 LEU A N 1
ATOM 632 C CA . LEU A 1 80 ? -8.447 -2.777 11.587 1.00 97.44 80 LEU A CA 1
ATOM 633 C C . LEU A 1 80 ? -7.316 -1.860 11.105 1.00 97.44 80 LEU A C 1
ATOM 635 O O . LEU A 1 80 ? -6.729 -2.122 10.056 1.00 97.44 80 LEU A O 1
ATOM 639 N N . ARG A 1 81 ? -6.978 -0.814 11.869 1.00 95.62 81 ARG A N 1
ATOM 640 C CA . ARG A 1 81 ? -5.844 0.079 11.572 1.00 95.62 81 ARG A CA 1
ATOM 641 C C . ARG A 1 81 ? -4.515 -0.662 11.644 1.00 95.62 81 ARG A C 1
ATOM 643 O O . ARG A 1 81 ? -3.694 -0.504 10.745 1.00 95.62 81 ARG A O 1
ATOM 650 N N . TYR A 1 82 ? -4.330 -1.506 12.660 1.00 95.88 82 TYR A N 1
ATOM 651 C CA . TYR A 1 82 ? -3.151 -2.362 12.771 1.00 95.88 82 TYR A CA 1
ATOM 652 C C . TYR A 1 82 ? -3.036 -3.326 11.584 1.00 95.88 82 TYR A C 1
ATOM 654 O O . TYR A 1 82 ? -1.979 -3.404 10.962 1.00 95.88 82 TYR A O 1
ATOM 662 N N . LEU A 1 83 ? -4.128 -4.009 11.222 1.00 97.25 83 LEU A N 1
ATOM 663 C CA . LEU A 1 83 ? -4.168 -4.907 10.067 1.00 97.25 83 LEU A CA 1
ATOM 664 C C . LEU A 1 83 ? -3.819 -4.165 8.773 1.00 97.25 83 LEU A C 1
ATOM 666 O O . LEU A 1 83 ? -3.011 -4.651 7.984 1.00 97.25 83 LEU A O 1
ATOM 670 N N . TRP A 1 84 ? -4.401 -2.981 8.567 1.00 96.69 84 TRP A N 1
ATOM 671 C CA . TRP A 1 84 ? -4.100 -2.141 7.412 1.00 96.69 84 TRP A CA 1
ATOM 672 C C . TRP A 1 84 ? -2.624 -1.763 7.346 1.00 96.69 84 TRP A C 1
ATOM 674 O O . TRP A 1 84 ? -2.014 -1.922 6.288 1.00 96.69 84 TRP A O 1
ATOM 684 N N . PHE A 1 85 ? -2.046 -1.310 8.460 1.00 95.44 85 PHE A N 1
ATOM 685 C CA . PHE A 1 85 ? -0.631 -0.967 8.529 1.00 95.44 85 PHE A CA 1
ATOM 686 C C . PHE A 1 85 ? 0.237 -2.187 8.211 1.00 95.44 85 PHE A C 1
ATOM 688 O O . PHE A 1 85 ? 1.077 -2.120 7.319 1.00 95.44 85 PHE A O 1
ATOM 695 N N . HIS A 1 86 ? -0.029 -3.320 8.865 1.00 96.44 86 HIS A N 1
ATOM 696 C CA . HIS A 1 86 ? 0.731 -4.550 8.682 1.00 96.44 86 HIS A CA 1
ATOM 697 C C . HIS A 1 86 ? 0.720 -5.031 7.225 1.00 96.44 86 HIS A C 1
ATOM 699 O O . HIS A 1 86 ? 1.784 -5.197 6.632 1.00 96.44 86 HIS A O 1
ATOM 705 N N . VAL A 1 87 ? -0.464 -5.199 6.622 1.00 97.88 87 VAL A N 1
ATOM 706 C CA . VAL A 1 87 ? -0.580 -5.671 5.231 1.00 97.88 87 VAL A CA 1
ATOM 707 C C . VAL A 1 87 ? 0.030 -4.665 4.253 1.00 97.88 87 VAL A C 1
ATOM 709 O O . VAL A 1 87 ? 0.718 -5.064 3.317 1.00 97.88 87 VAL A O 1
ATOM 712 N N . SER A 1 88 ? -0.146 -3.359 4.484 1.00 96.44 88 SER A N 1
ATOM 713 C CA . SER A 1 88 ? 0.454 -2.327 3.627 1.00 96.44 88 SER A CA 1
ATOM 714 C C . SER A 1 88 ? 1.983 -2.340 3.696 1.00 96.44 88 SER A C 1
ATOM 716 O O . SER A 1 88 ? 2.638 -2.213 2.664 1.00 96.44 88 SER A O 1
ATOM 718 N N . SER A 1 89 ? 2.570 -2.534 4.882 1.00 96.00 89 SER A N 1
ATOM 719 C CA . SER A 1 89 ? 4.021 -2.675 5.034 1.00 96.00 89 SER A CA 1
ATOM 720 C C . SER A 1 89 ? 4.551 -3.911 4.313 1.00 96.00 89 SER A C 1
ATOM 722 O O . SER A 1 89 ? 5.553 -3.809 3.610 1.00 96.00 89 SER A O 1
ATOM 724 N N . GLN A 1 90 ? 3.865 -5.053 4.428 1.00 96.50 90 GLN A N 1
ATOM 725 C CA . GLN A 1 90 ? 4.242 -6.266 3.694 1.00 96.50 90 GLN A CA 1
ATOM 726 C C . GLN A 1 90 ? 4.151 -6.060 2.178 1.00 96.50 90 GLN A C 1
ATOM 728 O O . GLN A 1 90 ? 5.074 -6.429 1.460 1.00 96.50 90 GLN A O 1
ATOM 733 N N . ALA A 1 91 ? 3.108 -5.384 1.688 1.00 96.31 91 ALA A N 1
ATOM 734 C CA . ALA A 1 91 ? 2.977 -5.070 0.267 1.00 96.31 91 ALA A CA 1
ATOM 735 C C . ALA A 1 91 ? 4.144 -4.211 -0.256 1.00 96.31 91 ALA A C 1
ATOM 737 O O . ALA A 1 91 ? 4.668 -4.480 -1.335 1.00 96.31 91 ALA A O 1
ATOM 738 N N . VAL A 1 92 ? 4.590 -3.207 0.510 1.00 95.38 92 VAL A N 1
ATOM 739 C CA . VAL A 1 92 ? 5.754 -2.380 0.140 1.00 95.38 92 VAL A CA 1
ATOM 740 C C . VAL A 1 92 ? 7.041 -3.206 0.121 1.00 95.38 92 VAL A C 1
ATOM 742 O O . VAL A 1 92 ? 7.808 -3.099 -0.835 1.00 95.38 92 VAL A O 1
ATOM 745 N N . LEU A 1 93 ? 7.268 -4.054 1.129 1.00 95.38 93 LEU A N 1
ATOM 746 C CA . LEU A 1 93 ? 8.432 -4.945 1.166 1.00 95.38 93 LEU A CA 1
ATOM 747 C C . LEU A 1 93 ? 8.438 -5.898 -0.032 1.00 95.38 93 LEU A C 1
ATOM 749 O O . LEU A 1 93 ? 9.454 -6.034 -0.705 1.00 95.38 93 LEU A O 1
ATOM 753 N N . ARG A 1 94 ? 7.280 -6.472 -0.363 1.00 95.38 94 ARG A N 1
ATOM 754 C CA . ARG A 1 94 ? 7.117 -7.381 -1.497 1.00 95.38 94 ARG A CA 1
ATOM 755 C C . ARG A 1 94 ? 7.405 -6.715 -2.842 1.00 95.38 94 ARG A C 1
ATOM 757 O O . ARG A 1 94 ? 7.981 -7.342 -3.727 1.00 95.38 94 ARG A O 1
ATOM 764 N N . ILE A 1 95 ? 7.021 -5.447 -2.999 1.00 95.06 95 ILE A N 1
ATOM 765 C CA . ILE A 1 95 ? 7.397 -4.646 -4.170 1.00 95.06 95 ILE A CA 1
ATOM 766 C C . ILE A 1 95 ? 8.911 -4.422 -4.175 1.00 95.06 95 ILE A C 1
ATOM 768 O O . ILE A 1 95 ? 9.549 -4.651 -5.193 1.00 95.06 95 ILE A O 1
ATOM 772 N N . HIS A 1 96 ? 9.508 -4.034 -3.048 1.00 94.62 96 HIS A N 1
ATOM 773 C CA . HIS A 1 96 ? 10.948 -3.781 -2.969 1.00 94.62 96 HIS A CA 1
ATOM 774 C C . HIS A 1 96 ? 11.796 -5.032 -3.272 1.00 94.62 96 HIS A C 1
ATOM 776 O O . HIS A 1 96 ? 12.850 -4.920 -3.886 1.00 94.62 96 HIS A O 1
ATOM 782 N N . GLU A 1 97 ? 11.340 -6.230 -2.900 1.00 95.69 97 GLU A N 1
ATOM 783 C CA . GLU A 1 97 ? 12.024 -7.502 -3.195 1.00 95.69 97 GLU A CA 1
ATOM 784 C C . GLU A 1 97 ? 12.204 -7.779 -4.691 1.00 95.69 97 GLU A C 1
ATOM 786 O O . GLU A 1 97 ? 13.159 -8.451 -5.083 1.00 95.69 97 GLU A O 1
ATOM 791 N N . VAL A 1 98 ? 11.285 -7.294 -5.530 1.00 95.25 98 VAL A N 1
ATOM 792 C CA . VAL A 1 98 ? 11.341 -7.512 -6.984 1.00 95.25 98 VAL A CA 1
ATOM 793 C C . VAL A 1 98 ? 12.047 -6.377 -7.726 1.00 95.25 98 VAL A C 1
ATOM 795 O O . VAL A 1 98 ? 12.246 -6.469 -8.939 1.00 95.25 98 VAL A O 1
ATOM 798 N N . LEU A 1 99 ? 12.429 -5.313 -7.015 1.00 95.81 99 LEU A N 1
ATOM 799 C CA . LEU A 1 99 ? 13.097 -4.153 -7.581 1.00 95.81 99 LEU A CA 1
ATOM 800 C C . LEU A 1 99 ? 14.619 -4.240 -7.397 1.00 95.81 99 LEU A C 1
ATOM 802 O O . LEU A 1 99 ? 15.105 -4.552 -6.310 1.00 95.81 99 LEU A O 1
ATOM 806 N N . PRO A 1 100 ? 15.410 -3.917 -8.435 1.00 94.81 100 PRO A N 1
ATOM 807 C CA . PRO A 1 100 ? 16.835 -3.659 -8.262 1.00 94.81 100 PRO A CA 1
ATOM 808 C C . PRO A 1 100 ? 17.079 -2.494 -7.293 1.00 94.81 100 PRO A C 1
ATOM 810 O O . PRO A 1 100 ? 16.317 -1.535 -7.277 1.00 94.81 100 PRO A O 1
ATOM 813 N N . GLU A 1 101 ? 18.207 -2.503 -6.579 1.00 93.38 101 GLU A N 1
ATOM 814 C CA . GLU A 1 101 ? 18.565 -1.467 -5.587 1.00 93.38 101 GLU A CA 1
ATOM 815 C C . GLU A 1 101 ? 18.505 -0.027 -6.134 1.00 93.38 101 GLU A C 1
ATOM 817 O O . GLU A 1 101 ? 18.191 0.913 -5.413 1.00 93.38 101 GLU A O 1
ATOM 822 N N . LYS A 1 102 ? 18.795 0.158 -7.428 1.00 95.12 102 LYS A N 1
ATOM 823 C CA . LYS A 1 102 ? 18.794 1.470 -8.100 1.00 95.12 102 LYS A CA 1
ATOM 824 C C . LYS A 1 102 ? 17.534 1.729 -8.927 1.00 95.12 102 LYS A C 1
ATOM 826 O O . LYS A 1 102 ? 17.555 2.580 -9.818 1.00 95.12 102 LYS A O 1
ATOM 831 N N . HIS A 1 103 ? 16.466 0.969 -8.699 1.00 96.94 103 HIS A N 1
ATOM 832 C CA . HIS A 1 103 ? 15.195 1.209 -9.365 1.00 96.94 103 HIS A CA 1
ATOM 833 C C . HIS A 1 103 ? 14.647 2.597 -8.973 1.00 96.94 103 HIS A C 1
ATOM 835 O O . HIS A 1 103 ? 14.768 2.996 -7.818 1.00 96.94 103 HIS A O 1
ATOM 841 N N . PRO A 1 104 ? 14.070 3.372 -9.909 1.00 96.44 104 PRO A N 1
ATOM 842 C CA . PRO A 1 104 ? 13.643 4.749 -9.641 1.00 96.44 104 PRO A CA 1
ATOM 843 C C . PRO A 1 104 ? 12.331 4.883 -8.841 1.00 96.44 104 PRO A C 1
ATOM 845 O O . PRO A 1 104 ? 11.888 6.014 -8.618 1.00 96.44 104 PRO A O 1
ATOM 848 N N . SER A 1 105 ? 11.700 3.766 -8.466 1.00 95.50 105 SER A N 1
ATOM 849 C CA . SER A 1 105 ? 10.474 3.683 -7.648 1.00 95.50 105 SER A CA 1
ATOM 850 C C . SER A 1 105 ? 10.788 3.268 -6.233 1.00 95.50 105 SER A C 1
ATOM 852 O O . SER A 1 105 ? 10.174 3.870 -5.326 1.00 95.50 105 SER A O 1
#

Sequence (105 aa):
MQQGYAAVLCVLAVLGLEAAAPGECELTRLLQDKLQYEMRLKYMKHYFPIDYTVQVQYEEVLRPSNITRLRNGTVSEAALRYLWFHVSSQAVLRIHEVLPEKHPS

pLDDT: mean 88.29, std 14.74, range [48.66, 98.31]